Protein AF-A0A2A5RPF2-F1 (afdb_monomer_lite)

pLDDT: mean 78.3, std 11.39, range [47.94, 90.25]

Structure (mmCIF, N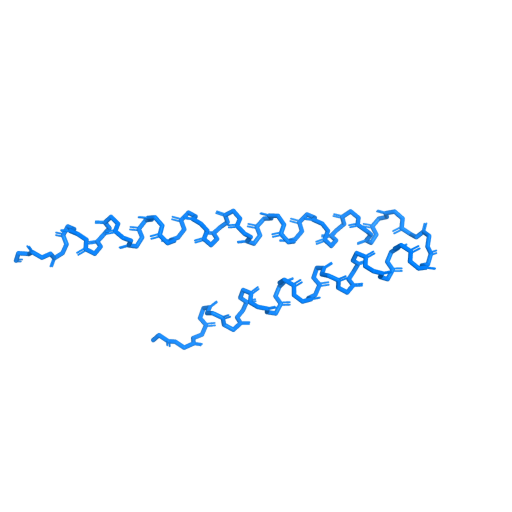/CA/C/O backbone):
data_AF-A0A2A5RPF2-F1
#
_entry.id   AF-A0A2A5RPF2-F1
#
loop_
_atom_site.group_PDB
_atom_site.id
_atom_site.type_symbol
_atom_site.label_atom_id
_atom_site.label_alt_id
_atom_site.label_comp_id
_atom_site.label_asym_id
_atom_site.label_entity_id
_atom_site.label_seq_id
_atom_site.pdbx_PDB_ins_code
_atom_site.Cartn_x
_atom_site.Cartn_y
_atom_site.Cartn_z
_atom_site.occupancy
_atom_site.B_iso_or_equiv
_atom_site.auth_seq_id
_atom_site.auth_comp_id
_atom_site.auth_asym_id
_atom_site.auth_atom_id
_atom_site.pdbx_PDB_model_num
ATOM 1 N N . MET A 1 1 ? 2.641 -11.788 -23.508 1.00 47.94 1 MET A N 1
ATOM 2 C CA . MET A 1 1 ? 2.307 -10.580 -22.719 1.00 47.94 1 MET A CA 1
ATOM 3 C C . MET A 1 1 ? 0.916 -10.741 -22.103 1.00 47.94 1 MET A C 1
ATOM 5 O O . MET A 1 1 ? -0.008 -10.087 -22.563 1.00 47.94 1 MET A O 1
ATOM 9 N N . SER A 1 2 ? 0.736 -11.617 -21.104 1.00 50.56 2 SER A N 1
ATOM 10 C CA . SER A 1 2 ? -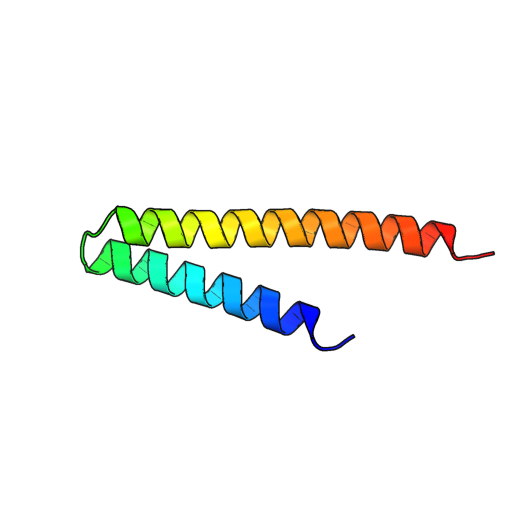0.600 -11.814 -20.496 1.00 50.56 2 SER A CA 1
ATOM 11 C C . SER A 1 2 ? -0.582 -12.121 -18.994 1.00 50.56 2 SER A C 1
ATOM 13 O O . SER A 1 2 ? -1.494 -11.690 -18.301 1.00 50.56 2 SER A O 1
ATOM 15 N N . GLU A 1 3 ? 0.455 -12.763 -18.451 1.00 54.72 3 GLU A N 1
ATOM 16 C CA . GLU A 1 3 ? 0.460 -13.154 -17.027 1.00 54.72 3 GLU A CA 1
ATOM 17 C C . GLU A 1 3 ? 0.923 -12.050 -16.057 1.00 54.72 3 GLU A C 1
ATOM 19 O O . GLU A 1 3 ? 0.314 -11.870 -15.006 1.00 54.72 3 GLU A O 1
ATOM 24 N N . ASN A 1 4 ? 1.911 -11.221 -16.420 1.00 56.97 4 ASN A N 1
ATOM 25 C CA . ASN A 1 4 ? 2.545 -10.311 -15.448 1.00 56.97 4 ASN A CA 1
ATOM 26 C C . ASN A 1 4 ? 1.652 -9.128 -15.004 1.00 56.97 4 ASN A C 1
ATOM 28 O O . ASN A 1 4 ? 1.671 -8.708 -13.851 1.00 56.97 4 ASN A O 1
ATOM 32 N N . LYS A 1 5 ? 0.801 -8.605 -15.900 1.00 59.19 5 LYS A N 1
ATOM 33 C CA . LYS A 1 5 ? -0.122 -7.496 -15.570 1.00 59.19 5 LYS A CA 1
ATOM 34 C C . LYS A 1 5 ? -1.277 -7.927 -14.671 1.00 59.19 5 LYS A C 1
ATOM 36 O O . LYS A 1 5 ? -1.867 -7.088 -13.993 1.00 59.19 5 LYS A O 1
ATOM 41 N N . PHE A 1 6 ? -1.655 -9.202 -14.718 1.00 64.88 6 PHE A N 1
ATOM 42 C CA . PHE A 1 6 ? -2.767 -9.701 -13.918 1.00 64.88 6 PHE A CA 1
ATOM 43 C C . PHE A 1 6 ? -2.334 -9.921 -12.467 1.00 64.88 6 PHE A C 1
ATOM 45 O O . PHE A 1 6 ? -3.089 -9.595 -11.553 1.00 64.88 6 PHE A O 1
ATOM 52 N N . ASP A 1 7 ? -1.100 -10.383 -12.262 1.00 68.50 7 ASP A N 1
ATOM 53 C CA . ASP A 1 7 ? -0.506 -10.570 -10.938 1.00 68.50 7 ASP A CA 1
ATOM 54 C C . ASP A 1 7 ? -0.285 -9.239 -10.211 1.00 68.50 7 ASP A C 1
ATOM 56 O O . ASP A 1 7 ? -0.761 -9.062 -9.093 1.00 68.50 7 ASP A O 1
ATOM 60 N N . ALA A 1 8 ? 0.285 -8.240 -10.891 1.00 70.12 8 ALA A N 1
ATOM 61 C CA . ALA A 1 8 ? 0.469 -6.905 -10.319 1.00 70.12 8 ALA A CA 1
ATOM 62 C C . ALA A 1 8 ? -0.854 -6.246 -9.885 1.00 70.12 8 ALA A C 1
ATOM 64 O O . ALA A 1 8 ? -0.959 -5.644 -8.812 1.00 70.12 8 ALA A O 1
ATOM 65 N N . LYS A 1 9 ? -1.913 -6.416 -10.689 1.00 76.38 9 LYS A N 1
ATOM 66 C CA . LYS A 1 9 ? -3.258 -5.937 -10.341 1.00 76.38 9 LYS A CA 1
ATOM 67 C C . LYS A 1 9 ? -3.850 -6.685 -9.152 1.00 76.38 9 LYS A C 1
ATOM 69 O O . LYS A 1 9 ? -4.488 -6.048 -8.316 1.00 76.38 9 LYS A O 1
ATOM 74 N N . LYS A 1 10 ? -3.655 -8.003 -9.066 1.00 80.88 10 LYS A N 1
ATOM 75 C CA . LYS A 1 10 ? -4.099 -8.808 -7.920 1.00 80.88 10 LYS A CA 1
ATOM 76 C C . LYS A 1 10 ? -3.395 -8.390 -6.637 1.00 80.88 10 LYS A C 1
ATOM 78 O O . LYS A 1 10 ? -4.079 -8.186 -5.640 1.00 80.88 10 LYS A O 1
ATOM 83 N N . ASP A 1 11 ? -2.081 -8.204 -6.677 1.00 79.62 11 ASP A N 1
ATOM 84 C CA . ASP A 1 11 ? -1.275 -7.805 -5.519 1.00 79.62 11 ASP A CA 1
ATOM 85 C C . ASP A 1 11 ? -1.673 -6.401 -5.025 1.00 79.62 11 ASP A C 1
ATOM 87 O O . ASP A 1 11 ? -1.941 -6.188 -3.841 1.00 79.62 11 ASP A O 1
ATOM 91 N N . GLN A 1 12 ? -1.893 -5.455 -5.949 1.00 79.44 12 GLN A N 1
ATOM 92 C CA . GLN A 1 12 ? -2.453 -4.139 -5.619 1.00 79.44 12 GLN A CA 1
ATOM 93 C C . GLN A 1 12 ? -3.839 -4.219 -4.967 1.00 79.44 12 GLN A C 1
ATOM 95 O O . GLN A 1 12 ? -4.150 -3.443 -4.053 1.00 79.44 12 GLN A O 1
ATOM 100 N N . LEU A 1 13 ? -4.699 -5.103 -5.470 1.00 86.56 13 LEU A N 1
ATOM 101 C CA . LEU A 1 13 ? -6.067 -5.249 -4.987 1.00 86.56 13 LEU A CA 1
ATOM 102 C C . LEU A 1 13 ? -6.076 -5.919 -3.607 1.00 86.56 13 LEU A C 1
ATOM 104 O O . LEU A 1 13 ? -6.715 -5.401 -2.695 1.00 86.56 13 LEU A O 1
ATOM 108 N N . ALA A 1 14 ? -5.281 -6.973 -3.418 1.00 84.94 14 ALA A N 1
ATOM 109 C CA . ALA A 1 14 ? -5.065 -7.638 -2.136 1.00 84.94 14 ALA A CA 1
ATOM 110 C C . ALA A 1 14 ? -4.472 -6.686 -1.086 1.00 84.94 14 ALA A C 1
ATOM 112 O O . ALA A 1 14 ? -4.990 -6.609 0.030 1.00 84.94 14 ALA A O 1
ATOM 113 N N . GLY A 1 15 ? -3.466 -5.887 -1.454 1.00 85.81 15 GLY A N 1
ATOM 114 C CA . GLY A 1 15 ? -2.895 -4.868 -0.576 1.00 85.81 15 GLY A CA 1
ATOM 115 C C . GLY A 1 15 ? -3.915 -3.794 -0.191 1.00 85.81 15 GLY A C 1
ATOM 116 O O . GLY A 1 15 ? -4.002 -3.412 0.971 1.00 85.81 15 GLY A O 1
ATOM 117 N N . THR A 1 16 ? -4.774 -3.372 -1.128 1.00 86.44 16 THR A N 1
ATOM 118 C CA . THR A 1 16 ? -5.869 -2.424 -0.836 1.00 86.44 16 THR A CA 1
ATOM 119 C C . THR A 1 16 ? -6.892 -3.016 0.122 1.00 86.44 16 THR A C 1
ATOM 121 O O . THR A 1 16 ? -7.348 -2.325 1.031 1.00 86.44 16 THR A O 1
ATOM 124 N N . VAL A 1 17 ? -7.255 -4.283 -0.073 1.00 90.12 17 VAL A N 1
ATOM 125 C CA . VAL A 1 17 ? -8.206 -4.984 0.791 1.00 90.12 17 VAL A CA 1
ATOM 126 C C . VAL A 1 17 ? -7.629 -5.159 2.193 1.00 90.12 17 VAL A C 1
ATOM 128 O O . VAL A 1 17 ? -8.331 -4.853 3.148 1.00 90.12 17 VAL A O 1
ATOM 131 N N . LYS A 1 18 ? -6.362 -5.567 2.339 1.00 88.75 18 LYS A N 1
ATOM 132 C CA . LYS A 1 18 ? -5.678 -5.657 3.642 1.00 88.75 18 LYS A CA 1
ATOM 133 C C . LYS A 1 18 ? -5.597 -4.299 4.341 1.00 88.75 18 LYS A C 1
ATOM 135 O O . LYS A 1 18 ? -5.910 -4.209 5.521 1.00 88.75 18 LYS A O 1
ATOM 140 N N . GLU A 1 19 ? -5.262 -3.239 3.611 1.00 85.88 19 GLU A N 1
ATOM 141 C CA . GLU A 1 19 ? -5.198 -1.873 4.141 1.00 85.88 19 GLU A CA 1
ATOM 142 C C . GLU A 1 19 ? -6.569 -1.415 4.662 1.00 85.88 19 GLU A C 1
ATOM 144 O O . GLU A 1 19 ? -6.709 -1.053 5.827 1.00 85.88 19 GLU A O 1
ATOM 149 N N . LYS A 1 20 ? -7.613 -1.552 3.834 1.00 89.62 20 LYS A N 1
ATOM 150 C CA . LYS A 1 20 ? -9.002 -1.220 4.191 1.00 89.62 20 LYS A CA 1
ATOM 151 C C . LYS A 1 20 ? -9.521 -2.078 5.343 1.00 89.62 20 LYS A C 1
ATOM 153 O O . LYS A 1 20 ? -10.157 -1.554 6.249 1.00 89.62 20 LYS A O 1
ATOM 158 N N . ALA A 1 21 ? -9.263 -3.382 5.313 1.00 87.00 21 ALA A N 1
ATOM 159 C CA . ALA A 1 21 ? -9.687 -4.310 6.352 1.00 87.00 21 ALA A CA 1
ATOM 160 C C . ALA A 1 21 ? -8.963 -4.033 7.673 1.00 87.00 21 ALA A C 1
ATOM 162 O O . ALA A 1 21 ? -9.605 -4.034 8.718 1.00 87.00 21 ALA A O 1
ATOM 163 N N . GLY A 1 22 ? -7.661 -3.741 7.643 1.00 86.69 22 GLY A N 1
ATOM 164 C CA . GLY A 1 22 ? -6.880 -3.343 8.814 1.00 86.69 22 GLY A CA 1
ATOM 165 C C . GLY A 1 22 ? -7.394 -2.043 9.425 1.00 86.69 22 GLY A C 1
ATOM 166 O O . GLY A 1 22 ? -7.610 -1.985 10.630 1.00 86.69 22 GLY A O 1
ATOM 167 N N . GLN A 1 23 ? -7.710 -1.051 8.594 1.00 87.94 23 GLN A N 1
ATOM 168 C CA . GLN A 1 23 ? -8.280 0.219 9.047 1.00 87.94 23 GLN A CA 1
ATOM 169 C C . GLN A 1 23 ? -9.684 0.042 9.652 1.00 87.94 23 GLN A C 1
ATOM 171 O O . GLN A 1 23 ? -9.979 0.594 10.708 1.00 87.94 23 GLN A O 1
ATOM 176 N N . LEU A 1 24 ? -10.534 -0.776 9.017 1.00 90.25 24 LEU A N 1
ATOM 177 C CA . LEU A 1 24 ? -11.900 -1.060 9.479 1.00 90.25 24 LEU A CA 1
ATOM 178 C C . LEU A 1 24 ? -11.942 -1.912 10.753 1.00 90.25 24 LEU A C 1
ATOM 180 O O . LEU A 1 24 ? -12.814 -1.715 11.592 1.00 90.25 24 LEU A O 1
ATOM 184 N N . THR A 1 25 ? -11.017 -2.861 10.900 1.00 88.38 25 THR A N 1
ATOM 185 C CA . THR A 1 25 ? -10.924 -3.734 12.084 1.00 88.38 25 THR A CA 1
ATOM 186 C C . THR A 1 25 ? -10.016 -3.168 13.180 1.00 88.38 25 THR A C 1
ATOM 188 O O . THR A 1 25 ? -9.909 -3.763 14.249 1.00 88.38 25 THR A O 1
ATOM 191 N N . GLY A 1 26 ? -9.349 -2.033 12.935 1.00 89.62 26 GLY A N 1
ATOM 192 C CA . GLY A 1 26 ? -8.354 -1.444 13.837 1.00 89.62 26 GLY A CA 1
ATOM 193 C C . GLY A 1 26 ? -7.042 -2.238 13.938 1.00 89.62 26 GLY A C 1
ATOM 194 O O . GLY A 1 26 ? -6.230 -1.991 14.833 1.00 89.62 26 GLY A O 1
ATOM 195 N N . ASN A 1 27 ? -6.810 -3.201 13.044 1.00 90.25 27 ASN A N 1
ATOM 196 C CA . ASN A 1 27 ? -5.624 -4.046 13.052 1.00 90.25 27 ASN A CA 1
ATOM 197 C C . ASN A 1 27 ? -4.471 -3.407 12.262 1.00 90.25 27 ASN A C 1
ATOM 199 O O . ASN A 1 27 ? -4.352 -3.559 11.042 1.00 90.25 27 ASN A O 1
ATOM 203 N N . LYS A 1 28 ? -3.565 -2.741 12.991 1.00 88.19 28 LYS A N 1
ATOM 204 C CA . LYS A 1 28 ? -2.354 -2.110 12.432 1.00 88.19 28 LYS A CA 1
ATOM 205 C C . LYS A 1 28 ? -1.454 -3.079 11.664 1.00 88.19 28 LYS A C 1
ATOM 207 O O . LYS A 1 28 ? -0.762 -2.659 10.744 1.00 88.19 28 LYS A O 1
ATOM 212 N N . LYS A 1 29 ? -1.443 -4.366 12.030 1.00 89.06 29 LYS A N 1
ATOM 213 C CA . LYS A 1 29 ? -0.600 -5.366 11.364 1.00 89.06 29 LYS A CA 1
ATOM 214 C C . LYS A 1 29 ? -1.072 -5.594 9.927 1.00 89.06 29 LYS A C 1
ATOM 216 O O . LYS A 1 29 ? -0.273 -5.513 9.002 1.00 89.06 29 LYS A O 1
ATOM 221 N N . THR A 1 30 ? -2.380 -5.775 9.746 1.00 89.00 30 THR A N 1
ATOM 222 C CA . THR A 1 30 ? -3.001 -5.976 8.430 1.00 89.00 30 THR A CA 1
ATOM 223 C C . THR A 1 30 ? -2.908 -4.720 7.560 1.00 89.00 30 THR A C 1
ATOM 225 O O . THR A 1 30 ? -2.651 -4.825 6.362 1.00 89.00 30 THR A O 1
ATOM 228 N N . GLU A 1 31 ? -3.041 -3.531 8.158 1.00 86.25 31 GLU A N 1
ATOM 229 C CA . GLU A 1 31 ? -2.840 -2.262 7.447 1.00 86.25 31 GLU A CA 1
ATOM 230 C C . GLU A 1 31 ? -1.405 -2.121 6.913 1.00 86.25 31 GLU A C 1
ATOM 232 O O . GLU A 1 31 ? -1.191 -1.805 5.735 1.00 86.25 31 GLU A O 1
ATOM 237 N N . ALA A 1 32 ? -0.424 -2.414 7.771 1.00 89.69 32 ALA A N 1
ATOM 238 C CA . ALA A 1 32 ? 0.988 -2.354 7.424 1.00 89.69 32 ALA A CA 1
ATOM 239 C C . ALA A 1 32 ? 1.353 -3.376 6.340 1.00 89.69 32 ALA A C 1
ATOM 241 O O . ALA A 1 32 ? 2.039 -3.012 5.388 1.00 89.69 32 ALA A O 1
ATOM 242 N N . GLU A 1 33 ? 0.865 -4.618 6.439 1.00 84.94 33 GLU A N 1
ATOM 243 C CA . GLU A 1 33 ? 1.077 -5.654 5.417 1.00 84.94 33 GLU A CA 1
ATOM 244 C C . GLU A 1 33 ? 0.507 -5.231 4.056 1.00 84.94 33 GLU A C 1
ATOM 246 O O . GLU A 1 33 ? 1.207 -5.318 3.046 1.00 84.94 33 GLU A O 1
ATOM 251 N N . GLY A 1 34 ? -0.714 -4.683 4.025 1.00 85.88 34 GLY A N 1
ATOM 252 C CA . GLY A 1 34 ? -1.337 -4.214 2.783 1.00 85.88 34 GLY A CA 1
ATOM 253 C C . GLY A 1 34 ? -0.587 -3.056 2.117 1.00 85.88 34 GLY A C 1
ATOM 254 O O . GLY A 1 34 ? -0.408 -3.042 0.895 1.00 85.88 34 GLY A O 1
ATOM 255 N N . THR A 1 35 ? -0.090 -2.116 2.923 1.00 85.31 35 THR A N 1
ATOM 256 C CA . THR A 1 35 ? 0.709 -0.974 2.449 1.00 85.31 35 THR A CA 1
ATOM 257 C C . THR A 1 35 ? 2.089 -1.413 1.951 1.00 85.31 35 THR A C 1
ATOM 259 O O . THR A 1 35 ? 2.565 -0.928 0.917 1.00 85.31 35 THR A O 1
ATOM 262 N N . LEU A 1 36 ? 2.732 -2.346 2.661 1.00 86.38 36 LEU A N 1
ATOM 263 C CA . LEU A 1 36 ? 4.024 -2.918 2.283 1.00 86.38 36 LEU A CA 1
ATOM 264 C C . LEU A 1 36 ? 3.934 -3.696 0.972 1.00 86.38 36 LEU A C 1
ATOM 266 O O . LEU A 1 36 ? 4.747 -3.440 0.087 1.00 86.38 36 LEU A O 1
ATOM 270 N N . GLU A 1 37 ? 2.951 -4.588 0.816 1.00 81.88 37 GLU A N 1
ATOM 271 C CA . GLU A 1 37 ? 2.730 -5.348 -0.426 1.00 81.88 37 GLU A CA 1
ATOM 272 C C . GLU A 1 37 ? 2.500 -4.411 -1.617 1.00 81.88 37 GLU A C 1
ATOM 274 O O . GLU A 1 37 ? 3.244 -4.478 -2.596 1.00 81.88 37 GLU A O 1
ATOM 279 N N . LYS A 1 38 ? 1.599 -3.423 -1.490 1.00 81.50 38 LYS A N 1
ATOM 280 C CA . LYS A 1 38 ? 1.391 -2.394 -2.528 1.00 81.50 38 LYS A CA 1
ATOM 281 C C . LYS A 1 38 ? 2.676 -1.675 -2.924 1.00 81.50 38 LYS A C 1
ATOM 283 O O . LYS A 1 38 ? 2.924 -1.452 -4.109 1.00 81.50 38 LYS A O 1
ATOM 288 N 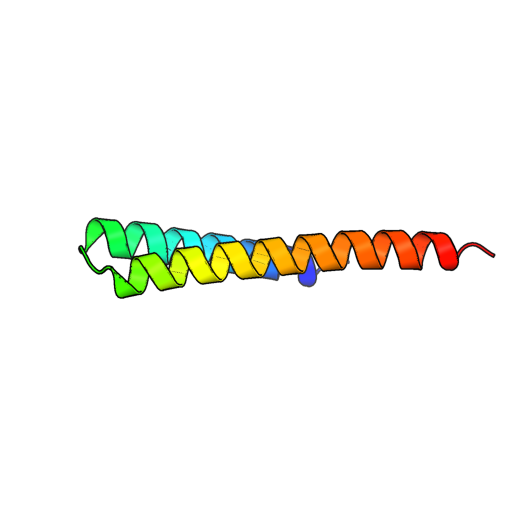N . SER A 1 39 ? 3.454 -1.244 -1.933 1.00 82.38 39 SER A N 1
ATOM 289 C CA . SER A 1 39 ? 4.662 -0.447 -2.163 1.00 82.38 39 SER A CA 1
ATOM 290 C C . SER A 1 39 ? 5.753 -1.284 -2.821 1.00 82.38 39 SER A C 1
ATOM 292 O O . SER A 1 39 ? 6.416 -0.827 -3.752 1.00 82.38 39 SER A O 1
ATOM 294 N N . LYS A 1 40 ? 5.903 -2.535 -2.378 1.00 81.31 40 LYS A N 1
ATOM 295 C CA . LYS A 1 40 ? 6.879 -3.484 -2.912 1.00 81.31 40 LYS A CA 1
ATOM 296 C C . LYS A 1 40 ? 6.511 -3.916 -4.332 1.00 81.31 40 LYS A C 1
ATOM 298 O O . LYS A 1 40 ? 7.393 -3.949 -5.185 1.00 81.31 40 LYS A O 1
ATOM 303 N N . GLY A 1 41 ? 5.226 -4.158 -4.600 1.00 79.50 41 GLY A N 1
ATOM 304 C CA . GLY A 1 41 ? 4.699 -4.450 -5.934 1.00 79.50 41 GLY A CA 1
ATOM 305 C C . GLY A 1 41 ? 4.952 -3.305 -6.915 1.00 79.50 41 GLY A C 1
ATOM 306 O O . GLY A 1 41 ? 5.570 -3.523 -7.953 1.00 79.50 41 GLY A O 1
ATOM 307 N N . LYS A 1 42 ? 4.601 -2.064 -6.542 1.00 77.62 42 LYS A N 1
ATOM 308 C CA . LYS A 1 42 ? 4.870 -0.874 -7.372 1.00 77.62 42 LYS A CA 1
ATOM 309 C C . LYS A 1 42 ? 6.354 -0.649 -7.642 1.00 77.62 42 LYS A C 1
ATOM 311 O O . LYS A 1 42 ? 6.722 -0.310 -8.762 1.00 77.62 42 LYS A O 1
ATOM 316 N N . ALA A 1 43 ? 7.204 -0.815 -6.628 1.00 80.50 43 ALA A N 1
ATOM 317 C CA . ALA A 1 43 ? 8.645 -0.648 -6.789 1.00 80.50 43 ALA A CA 1
ATOM 318 C C . ALA A 1 43 ? 9.223 -1.690 -7.754 1.00 80.50 43 ALA A C 1
ATOM 320 O O . ALA A 1 43 ? 10.042 -1.347 -8.602 1.00 80.50 43 ALA A O 1
ATOM 321 N N . LYS A 1 44 ? 8.766 -2.943 -7.648 1.00 76.88 44 LYS A N 1
ATOM 322 C CA . LYS A 1 44 ? 9.181 -4.032 -8.534 1.00 76.88 44 LYS A CA 1
ATOM 323 C C . LYS A 1 44 ? 8.705 -3.790 -9.965 1.00 76.88 44 LYS A C 1
ATOM 325 O O . LYS A 1 44 ? 9.512 -3.903 -10.872 1.00 76.88 44 LYS A O 1
ATOM 330 N N . GLU A 1 45 ? 7.453 -3.371 -10.150 1.00 77.00 45 GLU A N 1
ATOM 331 C CA . GLU A 1 45 ? 6.879 -3.058 -11.467 1.00 77.00 45 GLU A CA 1
ATOM 332 C C . GLU A 1 45 ? 7.601 -1.883 -12.144 1.00 77.00 45 GLU A C 1
ATOM 334 O O . GLU A 1 45 ? 7.928 -1.959 -13.323 1.00 77.00 45 GLU A O 1
ATOM 339 N N . ALA A 1 46 ? 7.934 -0.828 -11.392 1.00 79.69 46 ALA A N 1
ATOM 340 C CA . ALA A 1 46 ? 8.704 0.302 -11.911 1.00 79.69 46 ALA A CA 1
ATOM 341 C C . ALA A 1 46 ? 10.134 -0.098 -12.308 1.00 79.69 46 ALA A C 1
ATOM 343 O O . ALA A 1 46 ? 10.647 0.369 -13.324 1.00 79.69 46 ALA A O 1
ATOM 344 N N . PHE A 1 47 ? 10.776 -0.967 -11.522 1.00 81.00 47 PHE A N 1
ATOM 345 C CA . PHE A 1 47 ? 12.104 -1.490 -11.844 1.00 81.00 47 PHE A CA 1
ATOM 346 C C . PHE A 1 47 ? 12.076 -2.381 -13.087 1.00 81.00 47 PHE A C 1
ATOM 348 O O . PHE A 1 47 ? 12.953 -2.257 -13.940 1.00 81.00 47 PHE A O 1
ATOM 355 N N . ASP A 1 48 ? 11.067 -3.247 -13.194 1.00 79.50 48 ASP A N 1
ATOM 356 C CA . ASP A 1 48 ? 10.867 -4.127 -14.344 1.00 79.50 48 ASP A CA 1
ATOM 357 C C . ASP A 1 48 ? 10.588 -3.308 -15.612 1.00 79.50 48 ASP A C 1
ATOM 359 O O . ASP A 1 48 ? 11.252 -3.528 -16.615 1.00 79.5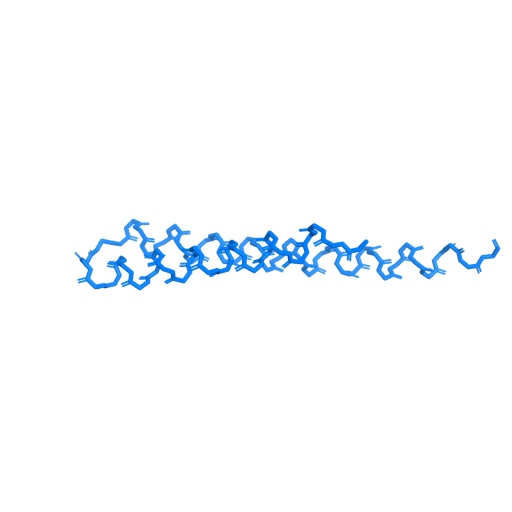0 48 ASP A O 1
ATOM 363 N N . ASP A 1 49 ? 9.710 -2.295 -15.570 1.00 81.06 49 ASP A N 1
ATOM 364 C CA . ASP A 1 49 ? 9.386 -1.456 -16.740 1.00 81.06 49 ASP A CA 1
ATOM 365 C C . ASP A 1 49 ? 10.606 -0.660 -17.238 1.00 81.06 49 ASP A C 1
ATOM 367 O O . ASP A 1 49 ? 10.826 -0.524 -18.444 1.00 81.06 49 ASP A O 1
ATOM 371 N N . VAL A 1 50 ? 11.450 -0.170 -16.319 1.00 83.00 50 VAL A N 1
ATOM 372 C CA . VAL A 1 50 ? 12.718 0.492 -16.665 1.00 83.00 50 VAL A CA 1
ATOM 373 C C . VAL A 1 50 ? 13.718 -0.511 -17.241 1.00 83.00 50 VAL A C 1
ATOM 375 O O . VAL A 1 50 ? 14.314 -0.240 -18.283 1.00 83.00 50 VAL A O 1
ATOM 378 N N . ALA A 1 51 ? 13.902 -1.667 -16.603 1.00 80.94 51 ALA A N 1
ATOM 379 C CA . ALA A 1 5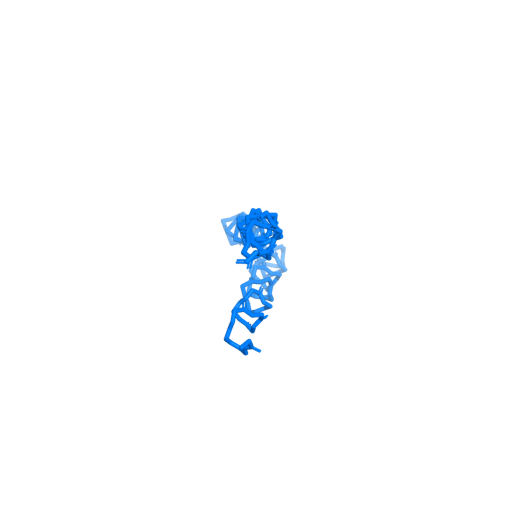1 ? 14.823 -2.696 -17.077 1.00 80.94 51 ALA A CA 1
ATOM 380 C C . ALA A 1 51 ? 14.404 -3.261 -18.445 1.00 80.94 51 ALA A C 1
ATOM 382 O O . ALA A 1 51 ? 15.265 -3.489 -19.299 1.00 80.94 51 ALA A O 1
ATOM 383 N N . ASP A 1 52 ? 13.103 -3.441 -18.673 1.00 79.38 52 ASP A N 1
ATOM 384 C CA . ASP A 1 52 ? 12.524 -3.914 -19.930 1.00 79.38 52 ASP A CA 1
ATOM 385 C C . ASP A 1 52 ? 12.646 -2.849 -21.029 1.00 79.38 52 ASP A C 1
ATOM 387 O O . ASP A 1 52 ? 13.096 -3.165 -22.128 1.00 79.38 52 ASP A O 1
ATOM 391 N N . LYS A 1 53 ? 12.404 -1.560 -20.724 1.00 80.38 53 LYS A N 1
ATOM 392 C CA . LYS A 1 53 ? 12.691 -0.454 -21.663 1.00 80.38 53 LYS A CA 1
ATOM 393 C C . LYS A 1 53 ? 14.159 -0.402 -22.069 1.00 80.38 53 LYS A C 1
ATOM 395 O O . LYS A 1 53 ? 14.460 -0.208 -23.246 1.00 80.38 53 LYS A O 1
ATOM 400 N N . VAL A 1 54 ? 15.071 -0.562 -21.111 1.00 80.62 54 VAL A N 1
ATOM 401 C CA . VAL A 1 54 ? 16.514 -0.547 -21.375 1.00 80.62 54 VAL A CA 1
ATOM 402 C C . VAL A 1 54 ? 16.901 -1.763 -22.219 1.00 80.62 54 VAL A C 1
ATOM 404 O O . VAL A 1 54 ? 17.501 -1.595 -23.278 1.00 80.62 54 VAL A O 1
ATOM 407 N N . LYS A 1 55 ? 16.491 -2.981 -21.840 1.00 74.00 55 LYS A N 1
ATOM 408 C CA . LYS A 1 55 ? 16.738 -4.194 -22.642 1.00 74.00 55 LYS A CA 1
ATOM 409 C C . LYS A 1 55 ? 16.126 -4.115 -24.041 1.00 74.00 55 LYS A C 1
ATOM 411 O O . LYS A 1 55 ? 16.787 -4.493 -25.004 1.00 74.00 55 LYS A O 1
ATOM 416 N N . GLY A 1 56 ? 14.906 -3.599 -24.166 1.00 71.75 56 GLY A N 1
ATOM 417 C CA . GLY A 1 56 ? 14.224 -3.403 -25.444 1.00 71.75 56 GLY A CA 1
ATOM 418 C C . GLY A 1 56 ? 14.941 -2.401 -26.352 1.00 71.75 56 GLY A C 1
ATOM 419 O O . GLY A 1 56 ? 14.976 -2.599 -27.565 1.00 71.75 56 GLY A O 1
ATOM 420 N N . ALA A 1 57 ? 15.579 -1.374 -25.780 1.00 67.38 57 ALA A N 1
ATOM 421 C CA . ALA A 1 57 ? 16.415 -0.433 -26.524 1.00 67.38 57 ALA A CA 1
ATOM 422 C C . ALA A 1 57 ? 17.746 -1.055 -26.990 1.00 67.38 57 ALA A C 1
ATOM 424 O O . ALA A 1 57 ? 18.231 -0.710 -28.065 1.00 67.38 57 ALA A O 1
ATOM 425 N N . PHE A 1 58 ? 18.312 -1.999 -26.230 1.00 66.00 58 PHE A N 1
ATOM 426 C CA . PHE A 1 58 ? 19.552 -2.697 -26.593 1.00 66.00 58 PHE A CA 1
ATOM 427 C C . PHE A 1 58 ? 19.357 -3.876 -27.564 1.00 66.00 58 PHE A C 1
ATOM 429 O O . PHE A 1 58 ? 20.328 -4.308 -28.177 1.00 66.00 58 PHE A O 1
ATOM 436 N N . HIS A 1 59 ? 18.133 -4.385 -27.748 1.00 59.59 59 HIS A N 1
ATOM 437 C CA . HIS A 1 59 ? 17.846 -5.513 -28.653 1.00 59.59 59 HIS A CA 1
ATOM 438 C C . HIS A 1 59 ? 17.473 -5.090 -30.087 1.00 59.59 59 HIS A C 1
ATOM 440 O O . HIS A 1 59 ? 17.035 -5.917 -30.884 1.00 59.59 59 HIS A O 1
ATOM 446 N N . LYS A 1 60 ? 17.619 -3.806 -30.436 1.00 52.06 60 LYS A N 1
ATOM 447 C CA . LYS A 1 60 ? 17.405 -3.317 -31.803 1.00 52.06 60 LYS A CA 1
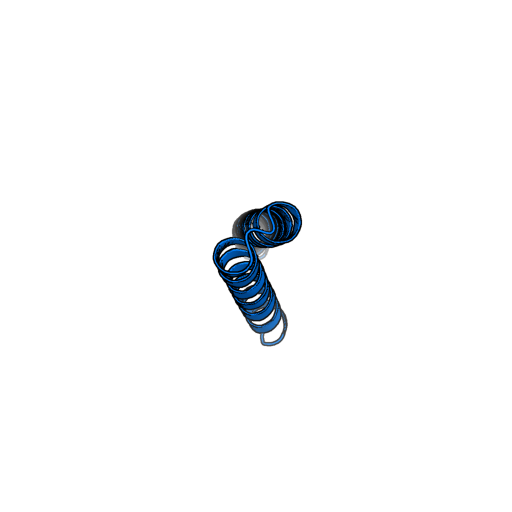ATOM 448 C C . LYS A 1 60 ? 18.740 -3.122 -32.524 1.00 52.06 60 LYS A C 1
ATOM 450 O O . LYS A 1 60 ? 19.145 -1.992 -32.774 1.00 52.06 60 LYS A O 1
ATOM 455 N N . ASN A 1 61 ? 19.397 -4.234 -32.852 1.00 49.38 61 ASN A N 1
ATOM 456 C CA . ASN A 1 61 ? 20.318 -4.340 -33.985 1.00 49.38 61 ASN A CA 1
ATOM 457 C C . ASN A 1 61 ? 20.285 -5.753 -34.564 1.00 49.38 61 ASN A C 1
ATOM 459 O O . ASN A 1 61 ? 20.485 -6.701 -33.775 1.00 49.38 61 ASN A O 1
#

Radius of gyration: 15.46 Å; chains: 1; bounding box: 32×14×48 Å

Sequence (61 aa):
MSENKFDAKKDQLAGTVKEKAGQLTGNKKTEAEGTLEKSKGKAKEAFDDVADKVKGAFHKN

Foldseek 3Di:
DPPPVVVLVVLLVCLVCLLVVCVVVVPPVSNVVSVVSNVVSVVVVVVCVVVVVVVVVVPPD

InterPro domains:
  IPR008462 CsbD-like domain [PF05532] (4-55)
  IPR036629 YjbJ superfamily [G3DSA:1.10.1470.10] (1-60)
  IPR036629 YjbJ superfamily [SSF69047] (1-58)

Organism: NCBI:txid1291764

Secondary structure (DSSP, 8-state):
--SHHHHHHHHHHHHHHHHHHHHHHT-HHHHHHHHHHHHHHHHHHHHHHHHHHHHHHHT--